Protein AF-A0A0C3RPA9-F1 (afdb_monomer_lite)

InterPro domains:
  IPR001563 Peptidase S10, serine carboxypeptidase [PF00450] (76-124)
  IPR029058 Alpha/Beta hydrolase fold [G3DSA:3.40.50.1820] (62-148)
  IPR029058 Alpha/Beta hydrolase fold [SSF53474] (74-124)

Sequence (158 aa):
MSKSSLLPIRMGSMNNPTRVWSWSHKHTTFGVTLGALLLATGLWILDGVHKPRMTTFAPFYHSVRTHDDLCVGGVSHSGYVGLQGDAKDAPRRSFFWYFEAQNSPETAPVILTIGGGPGSSGMAHQETQICYVARAFATPATRRRSIKPLIRSLRSLP

Organism: Phlebiopsis gigantea (strain 11061_1 CR5-6) (NCBI:txid745531)

pLDDT: mean 70.49, std 17.84, range [38.56, 95.31]

Secondary structure (DSSP, 8-state):
------------------------HHHHHHHHHHHHHHHHHHHHHHHHHT------PPP--EEEEEESSSSTT--EEEEEEE-TT--SSS--EEEEEEE--SS-TTTSPP------STT--GGG-GGG-SS------S----------------S---

Structure (mmCIF, N/CA/C/O backbone):
data_AF-A0A0C3RPA9-F1
#
_entry.id   AF-A0A0C3RPA9-F1
#
loop_
_atom_site.group_PDB
_atom_site.id
_atom_site.type_symbol
_atom_site.label_atom_id
_atom_site.label_alt_id
_atom_site.label_comp_id
_atom_site.label_asym_id
_atom_site.label_entity_id
_atom_site.label_seq_id
_atom_site.pdbx_PDB_ins_code
_atom_site.Cartn_x
_atom_site.Cartn_y
_atom_site.Cartn_z
_atom_site.occupancy
_atom_site.B_iso_or_equiv
_atom_site.auth_seq_id
_atom_site.auth_comp_id
_atom_site.auth_asym_id
_atom_site.auth_atom_id
_atom_site.pdbx_PDB_model_num
ATOM 1 N N . MET A 1 1 ? -59.591 107.088 -52.983 1.00 40.41 1 MET A N 1
ATOM 2 C CA . MET A 1 1 ? -58.470 107.782 -52.301 1.00 40.41 1 MET A CA 1
ATOM 3 C C . MET A 1 1 ? -58.459 107.231 -50.884 1.00 40.41 1 MET A C 1
ATOM 5 O O . MET A 1 1 ? -59.449 107.400 -50.203 1.00 40.41 1 MET A O 1
ATOM 9 N N . SER A 1 2 ? -57.546 106.358 -50.478 1.00 38.56 2 SER A N 1
ATOM 10 C CA . SER A 1 2 ? -56.089 106.525 -50.420 1.00 38.56 2 SER A CA 1
ATOM 11 C C . SER A 1 2 ? -55.408 105.199 -50.805 1.00 38.56 2 SER A C 1
ATOM 13 O O . SER A 1 2 ? -55.825 104.148 -50.338 1.00 38.56 2 SER A O 1
ATOM 15 N N . LYS A 1 3 ? -54.582 105.158 -51.859 1.00 38.84 3 LYS A N 1
ATOM 16 C CA . LYS A 1 3 ? -53.106 105.234 -51.809 1.00 38.84 3 LYS A CA 1
ATOM 17 C C . LYS A 1 3 ? -52.492 104.220 -50.824 1.00 38.84 3 LYS A C 1
ATOM 19 O O . LYS A 1 3 ? -52.607 104.381 -49.617 1.00 38.84 3 LYS A O 1
ATOM 24 N N . SER A 1 4 ? -51.862 103.175 -51.381 1.00 43.28 4 SER A N 1
ATOM 25 C CA . SER A 1 4 ? -50.391 102.953 -51.377 1.00 43.28 4 SER A CA 1
ATOM 26 C C . SER A 1 4 ? -49.940 102.149 -50.148 1.00 43.28 4 SER A C 1
ATOM 28 O O . SER A 1 4 ? -50.466 102.352 -49.072 1.00 43.28 4 SER A O 1
ATOM 30 N N . SER A 1 5 ? -49.024 101.187 -50.188 1.00 44.91 5 SER A N 1
ATOM 31 C CA . SER A 1 5 ? -47.740 101.120 -50.877 1.00 44.91 5 SER A CA 1
ATOM 32 C C . SER A 1 5 ? -47.187 99.697 -50.698 1.00 44.91 5 SER A C 1
ATOM 34 O O . SER A 1 5 ? -47.224 99.166 -49.592 1.00 44.91 5 SER A O 1
ATOM 36 N N . LEU A 1 6 ? -46.644 99.108 -51.762 1.00 49.62 6 LEU A N 1
ATOM 37 C CA . LEU A 1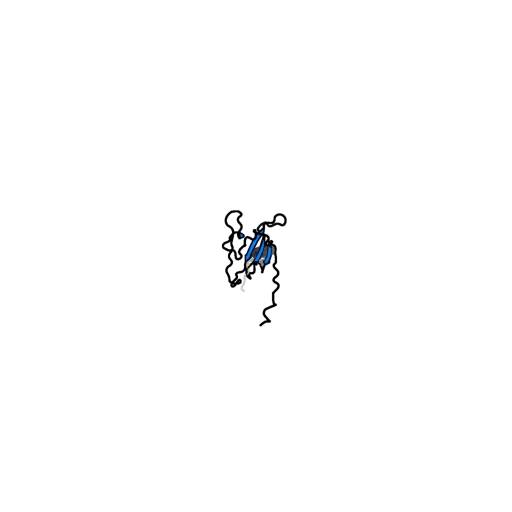 6 ? -45.741 97.951 -51.729 1.00 49.62 6 LEU A CA 1
ATOM 38 C C . LEU A 1 6 ? -44.299 98.460 -51.613 1.00 49.62 6 LEU A C 1
ATOM 40 O O . LEU A 1 6 ? -43.997 99.445 -52.273 1.00 49.62 6 LEU A O 1
ATOM 44 N N . LEU A 1 7 ? -43.414 97.756 -50.897 1.00 50.56 7 LEU A N 1
ATOM 45 C CA . LEU A 1 7 ? -42.054 97.420 -51.360 1.00 50.56 7 LEU A CA 1
ATOM 46 C C . LEU A 1 7 ? -41.514 96.186 -50.587 1.00 50.56 7 LEU A C 1
ATOM 48 O O . LEU A 1 7 ? -41.970 95.928 -49.472 1.00 50.56 7 LEU A O 1
ATOM 52 N N . PRO A 1 8 ? -40.593 95.396 -51.181 1.00 56.00 8 PRO A N 1
ATOM 53 C CA . PRO A 1 8 ? -40.373 93.992 -50.836 1.00 56.00 8 PRO A CA 1
ATOM 54 C C . PRO A 1 8 ? -39.078 93.753 -50.045 1.00 56.00 8 PRO A C 1
ATOM 56 O O . PRO A 1 8 ? -38.099 94.475 -50.214 1.00 56.00 8 PRO A O 1
ATOM 59 N N . ILE A 1 9 ? -39.013 92.659 -49.280 1.00 47.34 9 ILE A N 1
ATOM 60 C CA . ILE A 1 9 ? -37.731 92.061 -48.884 1.00 47.34 9 ILE A CA 1
ATOM 61 C C . ILE A 1 9 ? -37.745 90.579 -49.252 1.00 47.34 9 ILE A C 1
ATOM 63 O O . ILE A 1 9 ? -38.526 89.775 -48.753 1.00 47.34 9 ILE A O 1
ATOM 67 N N . ARG A 1 10 ? -36.854 90.257 -50.184 1.00 52.16 10 ARG A N 1
ATOM 68 C CA . ARG A 1 10 ? -36.487 88.926 -50.654 1.00 52.16 10 ARG A CA 1
ATOM 69 C C . ARG A 1 10 ? -35.775 88.199 -49.508 1.00 52.16 10 ARG A C 1
ATOM 71 O O . ARG A 1 10 ? -34.630 88.527 -49.216 1.00 52.16 10 ARG A O 1
ATOM 78 N N . MET A 1 11 ? -36.419 87.223 -48.870 1.00 46.47 11 MET A N 1
ATOM 79 C CA . MET A 1 11 ? -35.714 86.250 -48.027 1.00 46.47 11 MET A CA 1
ATOM 80 C C . MET A 1 11 ? -35.533 84.957 -48.809 1.00 46.47 11 MET A C 1
ATOM 82 O O . MET A 1 11 ? -36.484 84.383 -49.337 1.00 46.47 11 MET A O 1
ATOM 86 N N . GLY A 1 12 ? -34.266 84.578 -48.961 1.00 46.25 12 GLY A N 1
ATOM 87 C CA . GLY A 1 12 ? -33.837 83.417 -49.717 1.00 46.25 12 GLY A CA 1
ATOM 88 C C . GLY A 1 12 ? -34.409 82.118 -49.161 1.00 46.25 12 GLY A C 1
ATOM 89 O O . GLY A 1 12 ? -34.590 81.955 -47.957 1.00 46.25 12 GLY A O 1
ATOM 90 N N . SER A 1 13 ? -34.649 81.193 -50.087 1.00 51.47 13 SER A N 1
ATOM 91 C CA . SER A 1 13 ? -34.932 79.783 -49.841 1.00 51.47 13 SER A CA 1
ATOM 92 C C . SER A 1 13 ? -33.829 79.171 -48.974 1.00 51.47 13 SER A C 1
ATOM 94 O O . SER A 1 13 ? -32.785 78.758 -49.479 1.00 51.47 13 SER A O 1
ATOM 96 N N . MET A 1 14 ? -34.038 79.127 -47.659 1.00 45.25 14 MET A N 1
ATOM 97 C CA . MET A 1 14 ? -33.253 78.284 -46.766 1.00 45.25 14 MET A CA 1
ATOM 98 C C . MET A 1 14 ? -33.830 76.876 -46.841 1.00 45.25 14 MET A C 1
ATOM 100 O O . MET A 1 14 ? -34.782 76.523 -46.150 1.00 45.25 14 MET A O 1
ATOM 104 N N . ASN A 1 15 ? -33.244 76.078 -47.728 1.00 55.88 15 ASN A N 1
ATOM 105 C CA . ASN A 1 15 ? -33.446 74.640 -47.763 1.00 55.88 15 ASN A CA 1
ATOM 106 C C . ASN A 1 15 ? -33.028 74.078 -46.394 1.00 55.88 15 ASN A C 1
ATOM 108 O O . ASN A 1 15 ? -31.863 74.186 -46.016 1.00 55.88 15 ASN A O 1
ATOM 112 N N . ASN A 1 16 ? -33.977 73.513 -45.649 1.00 57.12 16 ASN A N 1
ATOM 113 C CA . ASN A 1 16 ? -33.732 72.800 -44.399 1.00 57.12 16 ASN A CA 1
ATOM 114 C C . ASN A 1 16 ? -33.506 71.314 -44.723 1.00 57.12 16 ASN A C 1
ATOM 116 O O . ASN A 1 16 ? -34.481 70.621 -45.027 1.00 57.12 16 ASN A O 1
ATOM 120 N N . PRO A 1 17 ? -32.265 70.794 -44.712 1.00 56.34 17 PRO A N 1
ATOM 121 C CA . PRO A 1 17 ? -32.067 69.365 -44.828 1.00 56.34 17 PRO A CA 1
ATOM 122 C C . PRO A 1 17 ? -32.424 68.717 -43.489 1.00 56.34 17 PRO A C 1
ATOM 124 O O . PRO A 1 17 ? -31.716 68.863 -42.491 1.00 56.34 17 PRO A O 1
ATOM 127 N N . THR A 1 18 ? -33.512 67.952 -43.486 1.00 55.12 18 THR A N 1
ATOM 128 C CA . THR A 1 18 ? -33.779 66.932 -42.475 1.00 55.12 18 THR A CA 1
ATOM 129 C C . THR A 1 18 ? -32.550 66.021 -42.370 1.00 55.12 18 THR A C 1
ATOM 131 O O . THR A 1 18 ? -32.298 65.182 -43.234 1.00 55.12 18 THR A O 1
ATOM 134 N N . ARG A 1 19 ? -31.725 66.196 -41.326 1.00 56.38 19 ARG A N 1
ATOM 135 C CA . ARG A 1 19 ? -30.640 65.255 -41.015 1.00 56.38 19 ARG A CA 1
ATOM 136 C C . ARG A 1 19 ? -31.266 63.949 -40.542 1.00 56.38 19 ARG A C 1
ATOM 138 O O . ARG A 1 19 ? -31.500 63.752 -39.354 1.00 56.38 19 ARG A O 1
ATOM 145 N N . VAL A 1 20 ? -31.513 63.048 -41.482 1.00 58.62 20 VAL A N 1
ATOM 146 C CA . VAL A 1 20 ? -31.711 61.634 -41.183 1.00 58.62 20 VAL A CA 1
ATOM 147 C C . VAL A 1 20 ? -30.381 61.119 -40.632 1.00 58.62 20 VAL A C 1
ATOM 149 O O . VAL A 1 20 ? -29.363 61.117 -41.325 1.00 58.62 20 VAL A O 1
ATOM 152 N N . TRP A 1 21 ? -30.365 60.758 -39.351 1.00 54.72 21 TRP A N 1
ATOM 153 C CA . TRP A 1 21 ? -29.203 60.173 -38.689 1.00 54.72 21 TRP A CA 1
ATOM 154 C C . TRP A 1 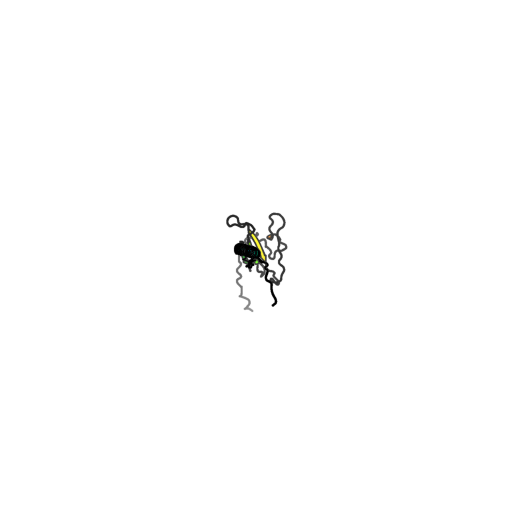21 ? -28.993 58.751 -39.227 1.00 54.72 21 TRP A C 1
ATOM 156 O O . TRP A 1 21 ? -29.551 57.778 -38.732 1.00 54.72 21 TRP A O 1
ATOM 166 N N . SER A 1 22 ? -28.235 58.652 -40.318 1.00 62.91 22 SER A N 1
ATOM 167 C CA . SER A 1 22 ? -27.847 57.394 -40.953 1.00 62.91 22 SER A CA 1
ATOM 168 C C . SER A 1 22 ? -26.672 56.786 -40.191 1.00 62.91 22 SER A C 1
ATOM 170 O O . SER A 1 22 ? -25.512 57.134 -40.428 1.00 62.91 22 SER A O 1
ATOM 172 N N . TRP A 1 23 ? -26.969 55.874 -39.268 1.00 55.84 23 TRP A N 1
ATOM 173 C CA . TRP A 1 23 ? -25.961 55.089 -38.564 1.00 55.84 23 TRP A CA 1
ATOM 174 C C . TRP A 1 23 ? -25.233 54.172 -39.560 1.00 55.84 23 TRP A C 1
ATOM 176 O O . TRP A 1 23 ? -25.851 53.376 -40.265 1.00 55.84 23 TRP A O 1
ATOM 186 N N . SER A 1 24 ? -23.911 54.317 -39.683 1.00 57.44 24 SER A N 1
ATOM 187 C CA . SER A 1 24 ? -23.116 53.524 -40.625 1.00 57.44 24 SER A CA 1
ATOM 188 C C . SER A 1 24 ? -23.076 52.064 -40.165 1.00 57.44 24 SER A C 1
ATOM 190 O O . SER A 1 24 ? -22.401 51.739 -39.186 1.00 57.44 24 SER A O 1
ATOM 192 N N . HIS A 1 25 ? -23.749 51.179 -40.911 1.00 56.88 25 HIS A N 1
ATOM 193 C CA . HIS A 1 25 ? -23.786 49.721 -40.705 1.00 56.88 25 HIS A CA 1
ATOM 194 C C . HIS A 1 25 ? -22.406 49.072 -40.489 1.00 56.88 25 HIS A C 1
ATOM 196 O O . HIS A 1 25 ? -22.316 47.974 -39.944 1.00 56.88 25 HIS A O 1
ATOM 202 N N . LYS A 1 26 ? -21.323 49.749 -40.892 1.00 58.47 26 LYS A N 1
ATOM 203 C CA . LYS A 1 26 ? -19.942 49.275 -40.762 1.00 58.47 26 LYS A CA 1
ATOM 204 C C . LYS A 1 26 ? -19.453 49.193 -39.310 1.00 58.47 26 LYS A C 1
ATOM 206 O O . LYS A 1 26 ? -18.622 48.344 -39.009 1.00 58.47 26 LYS A O 1
ATOM 211 N N . HIS A 1 27 ? -19.955 50.038 -38.406 1.00 56.41 27 HIS A N 1
ATOM 212 C CA . HIS A 1 27 ? -19.552 50.002 -36.991 1.00 56.41 27 HIS A CA 1
ATOM 213 C C . HIS A 1 27 ? -20.356 48.982 -36.175 1.00 56.41 27 HIS A C 1
ATOM 215 O O . HIS A 1 27 ? -19.842 48.412 -35.215 1.00 56.41 27 HIS A O 1
ATOM 221 N N . THR A 1 28 ? -21.594 48.704 -36.585 1.00 59.41 28 THR A N 1
ATOM 222 C CA . THR A 1 28 ? -22.469 47.714 -35.945 1.00 59.41 28 THR A CA 1
ATOM 223 C C . THR A 1 28 ? -21.950 46.297 -36.135 1.00 59.41 28 THR A C 1
ATOM 225 O O . THR A 1 28 ? -21.899 45.521 -35.186 1.00 59.41 28 THR A O 1
ATOM 228 N N . THR A 1 29 ? -21.534 45.960 -37.357 1.00 62.88 29 THR A N 1
ATOM 229 C CA . THR A 1 29 ? -21.049 44.617 -37.689 1.00 62.88 29 THR A CA 1
ATOM 230 C C . THR A 1 29 ? -19.742 44.303 -36.970 1.00 62.88 29 THR A C 1
ATOM 232 O O . THR A 1 29 ? -19.622 43.226 -36.395 1.00 62.88 29 THR A O 1
ATOM 235 N N . PHE A 1 30 ? -18.812 45.262 -36.908 1.00 73.25 30 PHE A N 1
ATOM 236 C CA . PHE A 1 30 ? -17.539 45.097 -36.201 1.00 73.25 30 PHE A CA 1
ATOM 237 C C . PHE A 1 30 ? -17.725 44.889 -34.688 1.00 73.25 30 PHE A C 1
ATOM 239 O O . PHE A 1 30 ? -17.073 44.030 -34.090 1.00 73.25 30 PHE A O 1
ATOM 246 N N . GLY A 1 31 ? -18.655 45.628 -34.071 1.00 75.38 31 GLY A N 1
ATOM 247 C CA . GLY A 1 31 ? -18.986 45.469 -32.652 1.00 75.38 31 GLY A CA 1
ATOM 248 C C . GLY A 1 31 ? -19.583 44.097 -32.329 1.00 75.38 31 GLY A C 1
ATOM 249 O O . GLY A 1 31 ? -19.186 43.466 -31.351 1.00 75.38 31 GLY A O 1
ATOM 250 N N . VAL A 1 32 ? -20.479 43.593 -33.184 1.00 84.06 32 VAL A N 1
ATOM 251 C CA . VAL A 1 32 ? -21.097 42.267 -33.012 1.00 84.06 32 VAL A CA 1
ATOM 252 C C . VAL A 1 32 ? -20.074 41.145 -33.198 1.00 84.06 32 VAL A C 1
ATOM 254 O O . VAL A 1 32 ? -20.054 40.210 -32.400 1.00 84.06 32 VAL A O 1
ATOM 257 N N . THR A 1 33 ? -19.182 41.241 -34.191 1.00 81.06 33 THR A N 1
ATOM 258 C CA . THR A 1 33 ? -18.144 40.218 -34.407 1.00 81.06 33 THR A CA 1
ATOM 259 C C . THR A 1 33 ? -17.143 40.162 -33.262 1.00 81.06 33 THR A C 1
ATOM 261 O O . THR A 1 33 ? -16.795 39.073 -32.817 1.00 81.06 33 THR A O 1
ATOM 264 N N . LEU A 1 34 ? -16.710 41.317 -32.744 1.00 88.75 34 LEU A N 1
ATOM 265 C CA . LEU A 1 34 ? -15.772 41.365 -31.623 1.00 88.75 34 LEU A CA 1
ATOM 266 C C . LEU A 1 34 ? -16.423 40.841 -30.335 1.00 88.75 34 LEU A C 1
ATOM 268 O O . LEU A 1 34 ? -15.805 40.064 -29.612 1.00 88.75 34 LEU A O 1
ATOM 272 N N . GLY A 1 35 ? -17.686 41.201 -30.082 1.00 88.94 35 GLY A N 1
ATOM 273 C CA . GLY A 1 35 ? -18.456 40.683 -28.950 1.00 88.94 35 GLY A CA 1
ATOM 274 C C . GLY A 1 35 ? -18.644 39.165 -29.008 1.00 88.94 35 GLY A C 1
ATOM 275 O O . GLY A 1 35 ? -18.412 38.483 -28.014 1.00 88.94 35 GLY A O 1
ATOM 276 N N . ALA A 1 36 ? -18.984 38.616 -30.178 1.00 89.38 36 ALA A N 1
ATOM 277 C CA . ALA A 1 36 ? -19.111 37.171 -30.369 1.00 89.38 36 ALA A CA 1
ATOM 278 C C . ALA A 1 36 ? -17.779 36.435 -30.147 1.00 89.38 36 ALA A C 1
ATOM 280 O O . ALA A 1 36 ? -17.760 35.367 -29.539 1.00 89.38 36 ALA A O 1
ATOM 281 N N . LEU A 1 37 ? -16.661 37.021 -30.587 1.00 91.31 37 LEU A N 1
ATOM 282 C CA . LEU A 1 37 ? -15.332 36.428 -30.436 1.00 91.31 37 LEU A CA 1
ATOM 283 C C . LEU A 1 37 ? -14.870 36.432 -28.972 1.00 91.31 37 LEU A C 1
ATOM 285 O O . LEU A 1 37 ? -14.328 35.434 -28.509 1.00 91.31 37 LEU A O 1
ATOM 289 N N . LEU A 1 38 ? -15.150 37.508 -28.229 1.00 90.50 38 LEU A N 1
ATOM 290 C CA . LEU A 1 38 ? -14.872 37.605 -26.791 1.00 90.50 38 LEU A CA 1
ATOM 291 C C . LEU A 1 38 ? -15.753 36.672 -25.951 1.00 90.50 38 LEU A C 1
ATOM 293 O O . LEU A 1 38 ? -15.288 36.101 -24.968 1.00 90.50 38 LEU A O 1
ATOM 297 N N . LEU A 1 39 ? -17.017 36.487 -26.336 1.00 89.69 39 LEU A N 1
ATOM 298 C CA . LEU A 1 39 ? -17.889 35.506 -25.692 1.00 89.69 39 LEU A CA 1
ATOM 299 C C . LEU A 1 39 ? -17.403 34.083 -25.963 1.00 89.69 39 LEU A C 1
ATOM 301 O O . LEU A 1 39 ? -17.322 33.287 -25.033 1.00 89.69 39 LEU A O 1
ATOM 305 N N . ALA A 1 40 ? -17.022 33.774 -27.203 1.00 87.06 40 ALA A N 1
ATOM 306 C CA . ALA A 1 40 ? -16.491 32.463 -27.559 1.00 87.06 40 ALA A CA 1
ATOM 307 C C . ALA A 1 40 ? -15.193 32.145 -26.801 1.00 87.06 40 ALA A C 1
ATOM 309 O O . ALA A 1 40 ? -15.060 31.045 -26.269 1.00 87.06 40 ALA A O 1
ATOM 310 N N . THR A 1 41 ? -14.262 33.098 -26.689 1.00 83.19 41 THR A N 1
ATOM 311 C CA . THR A 1 41 ? -13.039 32.907 -25.893 1.00 83.19 41 THR A CA 1
ATOM 312 C C . THR A 1 41 ? -13.336 32.821 -24.398 1.00 83.19 41 THR A C 1
ATOM 314 O O . THR A 1 41 ? -12.738 31.991 -23.719 1.00 83.19 41 THR A O 1
ATOM 317 N N . GLY A 1 42 ? -14.292 33.600 -23.884 1.00 85.94 42 GLY A N 1
ATOM 318 C CA . GLY A 1 42 ? -14.757 33.516 -22.499 1.00 85.94 42 GLY A CA 1
ATOM 319 C C . GLY A 1 42 ? -15.358 32.152 -22.149 1.00 85.94 42 GLY A C 1
ATOM 320 O O . GLY A 1 42 ? -14.983 31.569 -21.136 1.00 85.94 42 GLY A O 1
ATOM 321 N N . LEU A 1 43 ? -16.222 31.602 -23.008 1.00 82.69 43 LEU A N 1
ATOM 322 C CA . LEU A 1 43 ? -16.776 30.249 -22.871 1.00 82.69 43 LEU A CA 1
ATOM 323 C C . LEU A 1 43 ? -15.677 29.179 -22.906 1.00 82.69 43 LEU A C 1
ATOM 325 O O . LEU A 1 43 ? -15.656 28.306 -22.046 1.00 82.69 43 LEU A O 1
ATOM 329 N N . TRP A 1 44 ? -14.710 29.294 -23.821 1.00 79.44 44 TRP A N 1
ATOM 330 C CA . TRP A 1 44 ? -13.575 28.365 -23.902 1.00 79.44 44 TRP A CA 1
ATOM 331 C C . TRP A 1 44 ? -12.707 28.381 -22.632 1.00 79.44 44 TRP A C 1
ATOM 333 O O . TRP A 1 44 ? -12.244 27.337 -22.172 1.00 79.44 44 TRP A O 1
ATOM 343 N N . ILE A 1 45 ? -12.500 29.563 -22.040 1.00 76.81 45 ILE A N 1
ATOM 344 C CA . ILE A 1 45 ? -11.769 29.726 -20.775 1.00 76.81 45 ILE A CA 1
ATOM 345 C C . ILE A 1 45 ? -12.574 29.143 -19.606 1.00 76.81 45 ILE A C 1
ATOM 347 O O . ILE A 1 45 ? -12.007 28.436 -18.774 1.00 76.81 45 ILE A O 1
ATOM 351 N N . LEU A 1 46 ? -13.886 29.390 -19.546 1.00 70.75 46 LEU A N 1
ATOM 352 C CA . LEU A 1 46 ? -14.756 28.850 -18.495 1.00 70.75 46 LEU A CA 1
ATOM 353 C C . LEU A 1 46 ? -14.854 27.316 -18.554 1.00 70.75 46 LEU A C 1
ATOM 355 O O . LEU A 1 46 ? -14.792 26.675 -17.502 1.00 70.75 46 LEU A O 1
ATOM 359 N N . ASP A 1 47 ? -14.904 26.726 -19.750 1.00 67.12 47 ASP A N 1
ATOM 360 C CA . ASP A 1 47 ? -14.862 25.271 -19.952 1.00 67.12 47 ASP A CA 1
ATOM 361 C C . ASP A 1 47 ? -13.492 24.672 -19.584 1.00 67.12 47 ASP A C 1
ATOM 363 O O . ASP A 1 47 ? -13.406 23.558 -19.059 1.00 67.12 47 ASP A O 1
ATOM 367 N N . GLY A 1 48 ? -12.403 25.414 -19.813 1.00 61.66 48 GLY A N 1
ATOM 368 C CA . GLY A 1 48 ? -11.046 25.001 -19.450 1.00 61.66 48 GLY A CA 1
ATOM 369 C C . GLY A 1 48 ? -10.799 24.928 -17.939 1.00 61.66 48 GLY A C 1
ATOM 370 O O . GLY A 1 48 ? -10.008 24.099 -17.488 1.00 61.66 48 GLY A O 1
ATOM 371 N N . VAL A 1 49 ? -11.492 25.756 -17.149 1.00 65.88 49 VAL A N 1
ATOM 372 C CA . VAL A 1 49 ? -11.331 25.836 -15.684 1.00 65.88 49 VAL A CA 1
ATOM 373 C C . VAL A 1 49 ? -12.138 24.758 -14.943 1.00 65.88 49 VAL A C 1
ATOM 375 O O . VAL A 1 49 ? -11.755 24.358 -13.845 1.00 65.88 49 VAL A O 1
ATOM 378 N N . HIS A 1 50 ? -13.203 24.216 -15.545 1.00 56.47 50 HIS A N 1
ATOM 379 C CA . HIS A 1 50 ? -14.136 23.290 -14.884 1.00 56.47 50 HI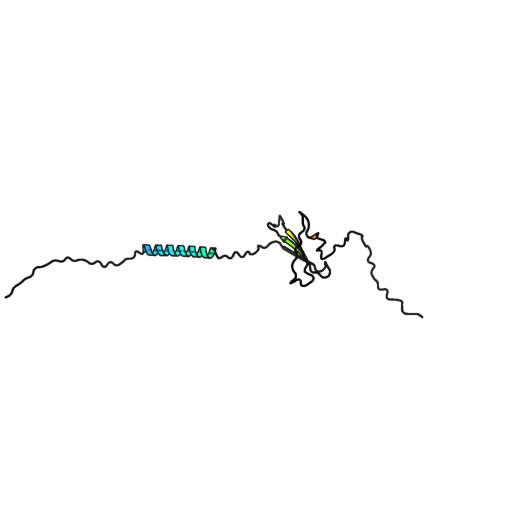S A CA 1
ATOM 380 C C . HIS A 1 50 ? -13.926 21.810 -15.205 1.00 56.47 50 HIS A C 1
ATOM 382 O O . HIS A 1 50 ? -14.847 21.016 -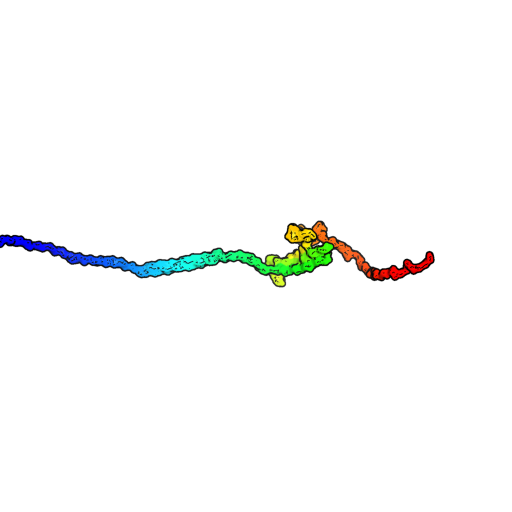15.028 1.00 56.47 50 HIS A O 1
ATOM 388 N N . LYS A 1 51 ? -12.732 21.376 -15.619 1.00 61.81 51 LYS A N 1
ATOM 389 C CA . LYS A 1 51 ? -12.416 19.946 -15.519 1.00 61.81 51 LYS A CA 1
ATOM 390 C C . LYS A 1 51 ? -11.998 19.671 -14.078 1.00 61.81 51 LYS A C 1
ATOM 392 O O . LYS A 1 51 ? -10.837 19.940 -13.757 1.00 61.81 51 LYS A O 1
ATOM 397 N N . PRO A 1 52 ? -12.876 19.146 -13.192 1.00 58.75 52 PRO A N 1
ATOM 398 C CA . PRO A 1 52 ? -12.385 18.580 -11.953 1.00 58.75 52 PRO A CA 1
ATOM 399 C C . PRO A 1 52 ? -11.352 17.543 -12.369 1.00 58.75 52 PRO A C 1
ATOM 401 O O . PRO A 1 52 ? -11.658 16.585 -13.084 1.00 58.75 52 PRO A O 1
ATOM 404 N N . ARG A 1 53 ? -10.099 17.759 -11.977 1.00 56.47 53 ARG A N 1
ATOM 405 C CA . ARG A 1 53 ? -9.098 16.709 -12.028 1.00 56.47 53 ARG A CA 1
ATOM 406 C C . ARG A 1 53 ? -9.544 15.691 -10.990 1.00 56.47 53 ARG A C 1
ATOM 408 O O . ARG A 1 53 ? -9.082 15.720 -9.858 1.00 56.47 53 ARG A O 1
ATOM 415 N N . MET A 1 54 ? -10.487 14.825 -11.362 1.00 52.09 54 MET A N 1
ATOM 416 C CA . MET A 1 54 ? -10.637 13.549 -10.694 1.00 52.09 54 MET A CA 1
ATOM 417 C C . MET A 1 54 ? -9.258 12.921 -10.803 1.00 52.09 54 MET A C 1
ATOM 419 O O . MET A 1 54 ? -8.808 12.535 -11.882 1.00 52.09 54 MET A O 1
ATOM 423 N N . THR A 1 55 ? -8.535 12.904 -9.693 1.00 59.47 55 THR A N 1
ATOM 424 C CA . THR A 1 55 ? -7.411 12.009 -9.479 1.00 59.47 55 THR A CA 1
ATOM 425 C C . THR A 1 55 ? -7.982 10.599 -9.457 1.00 59.47 55 THR A C 1
ATOM 427 O O . THR A 1 55 ? -8.089 9.967 -8.413 1.00 59.47 55 THR A O 1
ATOM 430 N N . THR A 1 56 ? -8.418 10.119 -10.620 1.00 62.28 56 THR A N 1
ATOM 431 C CA . THR A 1 56 ? -8.577 8.700 -10.869 1.00 62.28 56 THR A CA 1
ATOM 432 C C . THR A 1 56 ? -7.175 8.149 -10.723 1.00 62.28 56 THR A C 1
ATOM 434 O O . THR A 1 56 ? -6.305 8.434 -11.549 1.00 62.28 56 THR A O 1
ATOM 437 N N . PHE A 1 57 ? -6.921 7.464 -9.609 1.00 71.50 57 PHE A N 1
ATOM 438 C CA . PHE A 1 57 ? -5.685 6.722 -9.429 1.00 71.50 57 PHE A CA 1
ATOM 439 C C . PHE A 1 57 ? -5.509 5.855 -10.673 1.00 71.50 57 PHE A C 1
ATOM 441 O O . PHE A 1 57 ? -6.386 5.057 -11.008 1.00 71.50 57 PHE A O 1
ATOM 448 N N . ALA A 1 58 ? -4.417 6.077 -11.405 1.00 73.44 58 ALA A N 1
ATOM 449 C CA . ALA A 1 58 ? -4.088 5.216 -12.526 1.00 73.44 58 ALA A CA 1
ATOM 450 C C . ALA A 1 58 ? -4.030 3.769 -12.006 1.00 73.44 58 ALA A C 1
ATOM 452 O O . ALA A 1 58 ? -3.541 3.554 -10.890 1.00 73.44 58 ALA A O 1
ATOM 453 N N . PRO A 1 59 ? -4.538 2.782 -12.764 1.00 82.62 59 PRO A N 1
ATOM 454 C CA . PRO A 1 59 ? -4.471 1.396 -12.334 1.00 82.62 59 PRO A CA 1
ATOM 455 C C . PRO A 1 59 ? -3.001 1.016 -12.124 1.00 82.62 59 PRO A C 1
ATOM 457 O O . PRO A 1 59 ? -2.190 1.110 -13.043 1.00 82.62 59 PRO A O 1
ATOM 460 N N . PHE A 1 60 ? -2.656 0.622 -10.901 1.00 88.00 60 PHE A N 1
ATOM 461 C CA . PHE A 1 60 ? -1.336 0.112 -10.546 1.00 88.00 60 PHE A CA 1
ATOM 462 C C . PHE A 1 60 ? -1.402 -1.405 -10.361 1.00 88.00 60 PHE A C 1
ATOM 464 O O . PHE A 1 60 ? -2.462 -1.977 -10.076 1.00 88.00 60 PHE A O 1
ATOM 471 N N . TYR A 1 61 ? -0.259 -2.070 -10.528 1.00 92.25 61 TYR A N 1
ATOM 472 C CA . TYR A 1 61 ? -0.167 -3.505 -10.294 1.00 92.25 61 TYR A CA 1
ATOM 473 C C . TYR A 1 61 ? -0.489 -3.827 -8.833 1.00 92.25 61 TYR A C 1
ATOM 475 O O . TYR A 1 61 ? 0.128 -3.281 -7.921 1.00 92.25 61 TYR A O 1
ATOM 483 N N . HIS A 1 62 ? -1.401 -4.761 -8.601 1.00 93.06 62 HIS A N 1
ATOM 484 C CA . HIS A 1 62 ? -1.644 -5.317 -7.278 1.00 93.06 62 HIS A CA 1
ATOM 485 C C . HIS A 1 62 ? -1.946 -6.807 -7.396 1.00 93.06 62 HIS A C 1
ATOM 487 O O . HIS A 1 62 ? -2.545 -7.269 -8.366 1.00 93.06 62 HIS A O 1
ATOM 493 N N . SER A 1 63 ? -1.528 -7.571 -6.397 1.00 95.06 63 SER A N 1
ATOM 494 C CA . SER A 1 63 ? -1.907 -8.972 -6.244 1.00 95.06 63 SER A CA 1
ATOM 495 C C . SER A 1 63 ? -2.167 -9.239 -4.774 1.00 95.06 63 SER A C 1
ATOM 497 O O . SER A 1 63 ? -1.319 -8.875 -3.962 1.00 95.06 63 SER A O 1
ATOM 499 N N . VAL A 1 64 ? -3.284 -9.887 -4.449 1.00 95.31 64 VAL A N 1
ATOM 500 C CA . VAL A 1 64 ? -3.670 -10.231 -3.075 1.00 95.31 64 VAL A CA 1
ATOM 501 C C . VAL A 1 64 ? -4.038 -11.711 -3.015 1.00 95.31 64 VAL A C 1
ATOM 503 O O . VAL A 1 64 ? -4.707 -12.231 -3.912 1.00 95.31 64 VAL A O 1
ATOM 506 N N . ARG A 1 65 ? -3.569 -12.396 -1.977 1.00 93.88 65 ARG A N 1
ATOM 507 C CA . ARG A 1 65 ? -3.887 -13.781 -1.639 1.00 93.88 65 ARG A CA 1
ATOM 508 C C . ARG A 1 65 ? -4.370 -13.826 -0.200 1.00 93.88 65 ARG A C 1
ATOM 510 O O . ARG A 1 65 ? -3.697 -13.289 0.673 1.00 93.88 65 ARG A O 1
ATOM 517 N N . THR A 1 66 ? -5.505 -14.468 0.020 1.00 91.12 66 THR A N 1
ATOM 518 C CA . THR A 1 66 ? -6.087 -14.657 1.350 1.00 91.12 66 THR A CA 1
ATOM 519 C C . THR A 1 66 ? -5.719 -16.040 1.874 1.00 91.12 66 THR A C 1
ATOM 521 O O . THR A 1 66 ? -5.677 -17.006 1.107 1.00 91.12 66 THR A O 1
ATOM 524 N N . HIS A 1 67 ? -5.411 -16.115 3.162 1.00 86.50 67 HIS A N 1
ATOM 525 C CA . HIS A 1 67 ? -5.026 -17.325 3.870 1.00 86.50 67 HIS A CA 1
ATOM 526 C C . HIS A 1 67 ? -5.754 -17.381 5.211 1.00 86.50 67 HIS A C 1
ATOM 528 O O . HIS A 1 67 ? -5.577 -16.486 6.042 1.00 86.50 67 HIS A O 1
ATOM 534 N N . ASP A 1 68 ? -6.498 -18.465 5.425 1.00 83.69 68 ASP A N 1
ATOM 535 C CA . ASP A 1 68 ? -7.373 -18.650 6.590 1.00 83.69 68 ASP A CA 1
ATOM 536 C C . ASP A 1 68 ? -6.836 -19.712 7.576 1.00 83.69 68 ASP A C 1
ATOM 538 O O . ASP A 1 68 ? -7.468 -20.013 8.586 1.00 83.69 68 ASP A O 1
ATOM 542 N N . ASP A 1 69 ? -5.681 -20.322 7.280 1.00 72.50 69 ASP A N 1
ATOM 543 C CA . ASP A 1 69 ? -5.165 -21.523 7.956 1.00 72.50 69 ASP A CA 1
ATOM 544 C C . ASP A 1 69 ? -3.832 -21.328 8.700 1.00 72.50 69 ASP A C 1
ATOM 546 O O . ASP A 1 69 ? -3.330 -22.260 9.330 1.00 72.50 69 ASP A O 1
ATOM 550 N N . LEU A 1 70 ? -3.240 -20.134 8.650 1.00 70.75 70 LEU A N 1
ATOM 551 C CA . LEU A 1 70 ? -1.846 -19.941 9.063 1.00 70.75 70 LEU A CA 1
ATOM 552 C C . LEU A 1 70 ? -1.661 -19.800 10.583 1.00 70.75 70 LEU A C 1
ATOM 554 O O . LEU A 1 70 ? -0.593 -20.131 11.101 1.00 70.75 70 LEU A O 1
ATOM 558 N N . CYS A 1 71 ? -2.666 -19.300 11.310 1.00 63.00 71 CYS A N 1
ATOM 559 C CA . CYS A 1 71 ? -2.580 -18.964 12.740 1.00 63.00 71 CYS A CA 1
ATOM 560 C C . CYS A 1 71 ? -3.953 -19.180 13.393 1.00 63.00 71 CYS A C 1
ATOM 562 O O . CYS A 1 71 ? -4.946 -19.106 12.682 1.00 63.00 71 CYS A O 1
ATOM 564 N N . VAL A 1 72 ? -4.012 -19.461 14.707 1.00 64.06 72 VAL A N 1
ATOM 565 C CA . VAL A 1 72 ? -5.214 -19.861 15.487 1.00 64.06 72 VAL A CA 1
ATOM 566 C C . VAL A 1 72 ? -6.496 -19.101 15.078 1.00 64.06 72 VAL A C 1
ATOM 568 O O . VAL A 1 72 ? -6.855 -18.102 15.690 1.00 64.06 72 VAL A O 1
ATOM 571 N N . GLY A 1 73 ? -7.181 -19.579 14.034 1.00 64.38 73 GLY A N 1
ATOM 572 C CA . GLY A 1 73 ? -8.440 -19.033 13.519 1.00 64.38 73 GLY A CA 1
ATOM 573 C C . GLY A 1 73 ? -8.411 -17.622 12.906 1.00 64.38 73 GLY A C 1
ATOM 574 O O . GLY A 1 73 ? -9.455 -16.978 12.919 1.00 64.38 73 GLY A O 1
ATOM 575 N N . GLY A 1 74 ? -7.276 -17.116 12.405 1.00 76.88 74 GLY A N 1
ATOM 576 C CA . GLY A 1 74 ? -7.175 -15.752 11.852 1.00 76.88 74 GLY A CA 1
ATOM 577 C C . GLY A 1 74 ? -7.097 -15.681 10.321 1.00 76.88 74 GLY A C 1
ATOM 578 O O . GLY A 1 74 ? -6.384 -16.471 9.706 1.00 76.88 74 GLY A O 1
ATOM 579 N N . VAL A 1 75 ? -7.765 -14.687 9.720 1.00 86.00 75 VAL A N 1
ATOM 580 C CA . VAL A 1 75 ? -7.664 -14.360 8.284 1.00 86.00 75 VAL A CA 1
ATOM 581 C C . VAL A 1 75 ? -6.448 -13.464 8.041 1.00 86.00 75 VAL A C 1
ATOM 583 O O . VAL A 1 75 ? -6.224 -12.471 8.742 1.00 86.00 75 VAL A O 1
ATOM 586 N N . SER A 1 76 ? -5.647 -13.798 7.032 1.00 88.38 76 SER A N 1
ATOM 587 C CA . SER A 1 76 ? -4.501 -12.990 6.614 1.00 88.38 76 SER A CA 1
ATOM 588 C C . SER A 1 76 ? -4.455 -12.805 5.103 1.00 88.38 76 SER A C 1
ATOM 590 O O . SER A 1 76 ? -4.903 -13.654 4.337 1.00 88.38 76 SER A O 1
ATOM 592 N N . HIS A 1 77 ? -3.885 -11.687 4.665 1.00 91.56 77 HIS A N 1
ATOM 593 C CA . HIS A 1 77 ? -3.793 -11.304 3.261 1.00 91.56 77 HIS A CA 1
ATOM 594 C C . HIS A 1 77 ? -2.347 -10.972 2.912 1.00 91.56 77 HIS A C 1
ATOM 596 O O . HIS A 1 77 ? -1.733 -10.121 3.550 1.00 91.56 77 HIS A O 1
ATOM 602 N N . SER A 1 78 ? -1.788 -11.608 1.889 1.00 92.38 78 SER A N 1
ATOM 603 C CA . SER A 1 78 ? -0.418 -11.363 1.434 1.00 92.38 78 SER A CA 1
ATOM 604 C C . SER A 1 78 ? -0.373 -11.022 -0.049 1.00 92.38 78 SER A C 1
ATOM 606 O O . SER A 1 78 ? -1.272 -11.374 -0.818 1.00 92.38 78 SER A O 1
ATOM 608 N N . GLY A 1 79 ? 0.675 -10.327 -0.479 1.00 94.62 79 GLY A N 1
ATOM 609 C CA . GLY A 1 79 ? 0.855 -10.056 -1.894 1.00 94.62 79 GLY A CA 1
ATOM 610 C C . GLY A 1 79 ? 1.800 -8.912 -2.208 1.00 94.62 79 GLY A C 1
ATOM 611 O O . GLY A 1 79 ? 2.743 -8.645 -1.470 1.00 94.62 79 GLY A O 1
ATOM 612 N N . TYR A 1 80 ? 1.562 -8.266 -3.347 1.00 95.06 80 TYR A N 1
ATOM 613 C CA . TYR A 1 80 ? 2.462 -7.273 -3.925 1.00 95.06 80 TYR A CA 1
ATOM 614 C C . TYR A 1 80 ? 1.696 -6.048 -4.403 1.00 95.06 80 TYR A C 1
ATOM 616 O O . TYR A 1 80 ? 0.628 -6.174 -5.001 1.00 95.06 80 TYR A O 1
ATOM 624 N N . VAL A 1 81 ? 2.292 -4.877 -4.202 1.00 94.50 81 VAL A N 1
ATOM 625 C CA . VAL A 1 81 ? 1.804 -3.584 -4.690 1.00 94.50 81 VAL A CA 1
ATOM 626 C C . VAL A 1 81 ? 2.884 -2.939 -5.554 1.00 94.50 81 VAL A C 1
ATOM 628 O O . VAL A 1 81 ? 4.039 -2.840 -5.143 1.00 94.50 81 VAL A O 1
ATOM 631 N N . GLY A 1 82 ? 2.517 -2.523 -6.763 1.00 94.19 82 GLY A N 1
ATOM 632 C CA . GLY A 1 82 ? 3.377 -1.791 -7.686 1.00 94.19 82 GLY A CA 1
ATOM 633 C C . GLY A 1 82 ? 3.669 -0.383 -7.176 1.00 94.19 82 GLY A C 1
ATOM 634 O O . GLY A 1 82 ? 2.764 0.353 -6.790 1.00 94.19 82 GLY A O 1
ATOM 635 N N . LEU A 1 83 ? 4.946 -0.018 -7.176 1.00 91.81 83 LEU A N 1
ATOM 636 C CA . LEU A 1 83 ? 5.438 1.309 -6.832 1.00 91.81 83 LEU A CA 1
ATOM 637 C C . LEU A 1 83 ? 5.581 2.177 -8.087 1.00 91.81 83 LEU A C 1
ATOM 639 O O . LEU A 1 83 ? 5.412 1.729 -9.221 1.00 91.81 83 LEU A O 1
ATOM 643 N N . GLN A 1 84 ? 5.949 3.442 -7.882 1.00 90.56 84 GLN A N 1
ATOM 644 C CA . GLN A 1 84 ? 6.234 4.365 -8.974 1.00 90.56 84 GLN A CA 1
ATOM 645 C C . GLN A 1 84 ? 7.290 3.782 -9.929 1.00 90.56 84 GLN A C 1
ATOM 647 O O . GLN A 1 84 ? 8.405 3.452 -9.519 1.00 90.56 84 GLN A O 1
ATOM 652 N N . GLY A 1 85 ? 6.945 3.704 -11.215 1.00 89.44 85 GLY A N 1
ATOM 653 C CA . GLY A 1 85 ? 7.817 3.139 -12.244 1.00 89.44 85 GLY A CA 1
ATOM 654 C C . GLY A 1 85 ? 7.826 1.610 -12.297 1.00 89.44 85 GLY A C 1
ATOM 655 O O . GLY A 1 85 ? 8.786 1.059 -12.824 1.00 89.44 85 GLY A O 1
ATOM 656 N N . ASP A 1 86 ? 6.813 0.928 -11.744 1.00 92.19 86 ASP A N 1
ATOM 657 C CA . ASP A 1 86 ? 6.582 -0.493 -12.029 1.00 92.19 86 ASP A CA 1
ATOM 658 C C . ASP A 1 86 ? 6.329 -0.686 -13.529 1.00 92.19 86 ASP A C 1
ATOM 660 O O . ASP A 1 86 ? 5.421 -0.083 -14.104 1.00 92.19 86 ASP A O 1
ATOM 664 N N . ALA A 1 87 ? 7.140 -1.531 -14.156 1.00 89.00 87 ALA A N 1
ATOM 665 C CA . ALA A 1 87 ? 7.002 -1.913 -15.551 1.00 89.00 87 ALA A CA 1
ATOM 666 C C . ALA A 1 87 ? 7.118 -3.436 -15.689 1.00 89.00 87 ALA A C 1
ATOM 668 O O . ALA A 1 87 ? 7.648 -4.123 -14.815 1.00 89.00 87 ALA A O 1
ATOM 669 N N . LYS A 1 88 ? 6.606 -3.995 -16.790 1.00 88.25 88 LYS A N 1
ATOM 670 C CA . LYS A 1 88 ? 6.625 -5.451 -17.024 1.00 88.25 88 LYS A CA 1
ATOM 671 C C . LYS A 1 88 ? 8.057 -6.000 -17.122 1.00 88.25 88 LYS A C 1
ATOM 673 O O . LYS A 1 88 ? 8.314 -7.127 -16.712 1.00 88.25 88 LYS A O 1
ATOM 678 N N . ASP A 1 89 ? 8.952 -5.210 -17.692 1.00 92.88 89 ASP A N 1
ATOM 679 C CA . ASP A 1 89 ? 10.374 -5.467 -17.921 1.00 92.88 89 ASP A CA 1
ATOM 680 C C . ASP A 1 89 ? 11.267 -5.039 -16.745 1.00 92.88 89 ASP A C 1
ATOM 682 O O . ASP A 1 89 ? 12.346 -5.597 -16.563 1.00 92.88 89 ASP A O 1
ATOM 686 N N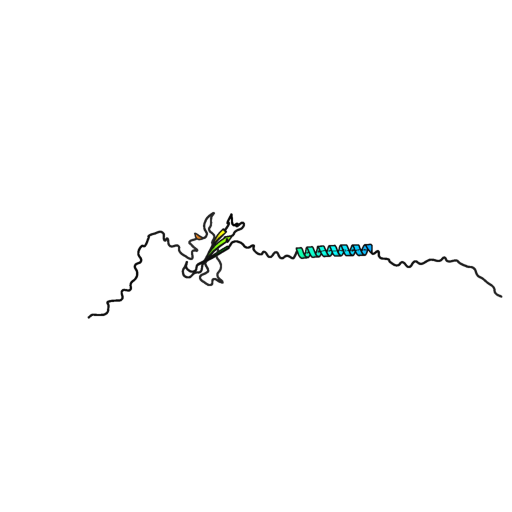 . ALA A 1 90 ? 10.795 -4.112 -15.908 1.00 91.44 90 ALA A N 1
ATOM 687 C CA . ALA A 1 90 ? 11.470 -3.665 -14.691 1.00 91.44 90 ALA A CA 1
ATOM 688 C C . ALA A 1 90 ? 10.471 -3.580 -13.518 1.00 91.44 90 ALA A C 1
ATOM 690 O O . ALA A 1 90 ? 10.015 -2.486 -13.167 1.00 91.44 90 ALA A O 1
ATOM 691 N N . PRO A 1 91 ? 10.087 -4.721 -12.913 1.00 91.44 91 PRO A N 1
ATOM 692 C CA . PRO A 1 91 ? 9.077 -4.730 -11.866 1.00 91.44 91 PRO A CA 1
ATOM 693 C C . PRO A 1 91 ? 9.601 -4.053 -10.597 1.00 91.44 91 PRO A C 1
ATOM 695 O O . PRO A 1 91 ? 10.644 -4.418 -10.052 1.00 91.44 91 PRO A O 1
ATOM 698 N N . ARG A 1 92 ? 8.846 -3.080 -10.091 1.00 93.69 92 ARG A N 1
ATOM 699 C CA . ARG A 1 92 ? 9.129 -2.339 -8.857 1.00 93.69 92 ARG A CA 1
ATOM 700 C C . ARG A 1 92 ? 7.958 -2.529 -7.911 1.00 93.69 92 ARG A C 1
ATOM 702 O O . ARG A 1 92 ? 7.029 -1.729 -7.897 1.00 93.69 92 ARG A O 1
ATOM 709 N N . ARG A 1 93 ? 7.982 -3.617 -7.142 1.00 94.12 93 ARG A N 1
ATOM 710 C CA . ARG A 1 93 ? 6.843 -4.054 -6.323 1.00 94.12 93 ARG A CA 1
ATOM 711 C C . ARG A 1 93 ? 7.258 -4.263 -4.877 1.00 94.12 93 ARG A C 1
ATOM 713 O O . ARG A 1 93 ? 8.260 -4.925 -4.618 1.00 94.12 93 ARG A O 1
ATOM 720 N N . SER A 1 94 ? 6.462 -3.744 -3.952 1.00 92.62 94 SER A N 1
ATOM 721 C CA . SER A 1 94 ? 6.609 -3.999 -2.521 1.00 92.62 94 SER A CA 1
ATOM 722 C C . SER A 1 94 ? 5.758 -5.185 -2.112 1.00 92.62 94 SER A C 1
ATOM 724 O O . SER A 1 94 ? 4.572 -5.235 -2.438 1.00 92.62 94 SER A O 1
ATOM 726 N N . PHE A 1 95 ? 6.357 -6.121 -1.383 1.00 92.94 95 PHE A N 1
ATOM 727 C CA . PHE A 1 95 ? 5.621 -7.182 -0.710 1.00 92.94 95 PHE A CA 1
ATOM 728 C C . PHE A 1 95 ? 4.914 -6.634 0.536 1.00 92.94 95 PHE A C 1
ATOM 730 O O . PHE A 1 95 ? 5.472 -5.791 1.242 1.00 92.94 95 PHE A O 1
ATOM 737 N N . PHE A 1 96 ? 3.719 -7.140 0.828 1.00 91.94 96 PHE A N 1
ATOM 738 C CA . PHE A 1 96 ? 3.016 -6.893 2.082 1.00 91.94 96 PHE A CA 1
ATOM 739 C C . PHE A 1 96 ? 2.406 -8.186 2.622 1.00 91.94 96 PHE A C 1
ATOM 741 O O . PHE A 1 96 ? 2.071 -9.104 1.869 1.00 91.94 96 PHE A O 1
ATOM 748 N N . TRP A 1 97 ? 2.213 -8.214 3.937 1.00 89.81 97 TRP A N 1
ATOM 749 C CA . TRP A 1 97 ? 1.429 -9.235 4.610 1.00 89.81 97 TRP A CA 1
ATOM 750 C C . TRP A 1 97 ? 0.643 -8.582 5.742 1.00 89.81 97 TRP A C 1
ATOM 752 O O . TRP A 1 97 ? 1.213 -8.024 6.676 1.00 89.81 97 TRP A O 1
ATOM 762 N N . TYR A 1 98 ? -0.671 -8.601 5.595 1.00 88.94 98 TYR A N 1
ATOM 763 C CA . TYR A 1 98 ? -1.653 -8.032 6.497 1.00 88.94 98 TYR A CA 1
ATOM 764 C C . TYR A 1 98 ? -2.382 -9.152 7.241 1.00 88.94 98 TYR A C 1
ATOM 766 O O . TYR A 1 98 ? -2.638 -10.217 6.682 1.00 88.94 98 TYR A O 1
ATOM 774 N N . PHE A 1 99 ? -2.732 -8.899 8.495 1.00 88.00 99 PHE A N 1
ATOM 775 C CA . PHE A 1 99 ? -3.507 -9.807 9.327 1.00 88.00 99 PHE A CA 1
ATOM 776 C C . PHE A 1 99 ? -4.700 -9.039 9.878 1.00 88.00 99 PHE A C 1
ATOM 778 O O . PHE A 1 99 ? -4.535 -7.924 10.379 1.00 88.00 99 PHE A O 1
ATOM 785 N N . GLU A 1 100 ? -5.885 -9.629 9.785 1.00 87.81 100 GLU A N 1
ATOM 786 C CA . GLU A 1 100 ? -7.078 -9.036 10.375 1.00 87.81 100 GLU A CA 1
ATOM 787 C C . GLU A 1 100 ? -7.005 -9.087 11.904 1.00 87.81 100 GLU A C 1
ATOM 789 O O . GLU A 1 100 ? -6.411 -9.992 12.500 1.00 87.81 100 GLU A O 1
ATOM 794 N N . ALA A 1 101 ? -7.599 -8.088 12.559 1.00 85.69 101 ALA A N 1
ATOM 795 C CA . ALA A 1 101 ? -7.661 -8.080 14.011 1.00 85.69 101 ALA A CA 1
ATOM 796 C C . ALA A 1 101 ? -8.528 -9.248 14.500 1.00 85.69 101 ALA A C 1
ATOM 798 O O . ALA A 1 101 ? -9.646 -9.438 14.029 1.00 85.69 101 ALA A O 1
ATOM 799 N N . GLN A 1 102 ? -8.043 -9.986 15.504 1.00 82.75 102 GLN A N 1
ATOM 800 C CA . GLN A 1 102 ? -8.811 -11.083 16.112 1.00 82.75 102 GLN A CA 1
ATOM 801 C C . GLN A 1 102 ? -10.112 -10.598 16.767 1.00 82.75 102 GLN A C 1
ATOM 803 O O . GLN A 1 102 ? -11.053 -11.371 16.923 1.00 82.75 102 GLN A O 1
ATOM 808 N N . ASN A 1 103 ? -10.158 -9.325 17.169 1.00 84.19 103 ASN A N 1
ATOM 809 C CA . ASN A 1 103 ? -11.318 -8.713 17.795 1.00 84.19 103 ASN A CA 1
ATOM 810 C C . ASN A 1 103 ? -11.764 -7.487 16.993 1.00 84.19 103 ASN A C 1
ATOM 812 O O . ASN A 1 103 ? -10.988 -6.545 16.826 1.00 84.19 103 ASN A O 1
ATOM 816 N N . SER A 1 104 ? -13.016 -7.505 16.533 1.00 88.38 104 SER A N 1
ATOM 817 C CA . SER A 1 104 ? -13.674 -6.418 15.794 1.00 88.38 104 SER A CA 1
ATOM 818 C C . SER A 1 104 ? -12.852 -5.854 14.615 1.00 88.38 104 SER A C 1
ATOM 820 O O . SER A 1 104 ? -12.489 -4.673 14.640 1.00 88.38 104 SER A O 1
ATOM 822 N N . PRO A 1 105 ? -12.574 -6.654 13.562 1.00 87.50 105 PRO A N 1
ATOM 823 C CA . PRO A 1 105 ? -11.727 -6.245 12.434 1.00 87.50 105 PRO A CA 1
ATOM 824 C C . PRO A 1 105 ? -12.233 -5.002 11.689 1.00 87.50 105 PRO A C 1
ATOM 826 O O . PRO A 1 105 ? -11.426 -4.250 11.155 1.00 87.50 105 PRO A O 1
ATOM 829 N N . GLU A 1 106 ? -13.542 -4.734 11.706 1.00 92.00 106 GLU A N 1
ATOM 830 C CA . GLU A 1 106 ? -14.128 -3.557 11.049 1.00 92.00 106 GLU A CA 1
ATOM 831 C C . GLU A 1 106 ? -13.843 -2.231 11.772 1.00 92.00 106 GLU A C 1
ATOM 833 O O . GLU A 1 106 ? -13.871 -1.169 11.153 1.00 92.00 106 GLU A O 1
ATOM 838 N N . THR A 1 107 ? -13.568 -2.270 13.080 1.00 94.19 107 THR A N 1
ATOM 839 C CA . THR A 1 107 ? -13.380 -1.065 13.910 1.00 94.19 107 THR A CA 1
ATOM 840 C C . THR A 1 107 ? -11.986 -0.953 14.516 1.00 94.19 107 THR A C 1
ATOM 842 O O . THR A 1 107 ? -11.635 0.091 15.066 1.00 94.19 107 THR A O 1
ATOM 845 N N . ALA A 1 108 ? -11.205 -2.033 14.490 1.00 92.19 108 ALA A N 1
ATOM 846 C CA . ALA A 1 108 ? -9.868 -2.059 15.058 1.00 92.19 108 ALA A CA 1
ATOM 847 C C . ALA A 1 108 ? -8.908 -1.137 14.275 1.00 92.19 108 ALA A C 1
ATOM 849 O O . ALA A 1 108 ? -9.003 -1.031 13.051 1.00 92.19 108 ALA A O 1
ATOM 850 N N . PRO A 1 109 ? -7.953 -0.475 14.954 1.00 91.19 109 PRO A N 1
ATOM 851 C CA . PRO A 1 109 ? -6.950 0.335 14.276 1.00 91.19 109 PRO A CA 1
ATOM 852 C C . PRO A 1 109 ? -5.984 -0.541 13.467 1.00 91.19 109 PRO A C 1
ATOM 854 O O . PRO A 1 109 ? -5.596 -1.629 13.894 1.00 91.19 109 PRO A O 1
ATOM 857 N N . VAL A 1 110 ? -5.539 -0.031 12.317 1.00 89.94 110 VAL A N 1
ATOM 858 C CA . VAL A 1 110 ? -4.521 -0.688 11.486 1.00 89.94 110 VAL A CA 1
ATOM 859 C C . VAL A 1 110 ? -3.129 -0.277 11.957 1.00 89.94 110 VAL A C 1
ATOM 861 O O . VAL A 1 110 ? -2.830 0.911 12.078 1.00 89.94 110 VAL A O 1
ATOM 864 N N . ILE A 1 111 ? -2.261 -1.262 12.180 1.00 88.31 111 ILE A N 1
ATOM 865 C CA . ILE A 1 111 ? -0.859 -1.053 12.552 1.00 88.31 111 ILE A CA 1
ATOM 866 C C . ILE A 1 111 ? 0.021 -1.442 11.365 1.00 88.31 111 ILE A C 1
ATOM 868 O O . ILE A 1 111 ? -0.094 -2.543 10.830 1.00 88.31 111 ILE A O 1
ATOM 872 N N . LEU A 1 112 ? 0.921 -0.541 10.970 1.00 87.94 112 LEU A N 1
ATOM 873 C CA . LEU A 1 112 ? 1.915 -0.786 9.930 1.00 87.94 112 LEU A CA 1
ATOM 874 C C . LEU A 1 112 ? 3.294 -0.949 10.568 1.00 87.94 112 LEU A C 1
ATOM 876 O O . LEU A 1 112 ? 3.815 -0.018 11.180 1.00 87.94 112 LEU A O 1
ATOM 880 N N . THR A 1 113 ? 3.902 -2.118 10.388 1.00 84.06 113 THR A N 1
ATOM 881 C CA . THR A 1 113 ? 5.274 -2.387 10.831 1.00 84.06 113 THR A CA 1
ATOM 882 C C . THR A 1 113 ? 6.217 -2.353 9.636 1.00 84.06 113 THR A C 1
ATOM 884 O O . THR A 1 113 ? 6.027 -3.066 8.651 1.00 84.06 113 THR A O 1
ATOM 887 N N . ILE A 1 114 ? 7.256 -1.529 9.731 1.00 84.56 114 ILE A N 1
ATOM 888 C CA . ILE A 1 114 ? 8.312 -1.409 8.726 1.00 84.56 114 ILE A CA 1
ATOM 889 C C . ILE A 1 114 ? 9.629 -1.716 9.432 1.00 84.56 114 ILE A C 1
ATOM 891 O O . ILE A 1 114 ? 9.868 -1.225 10.534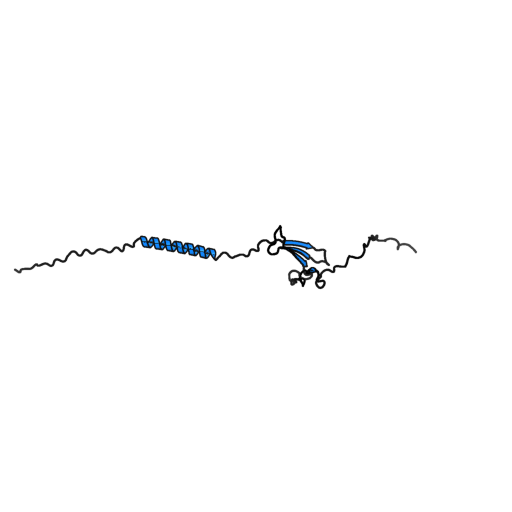 1.00 84.56 114 ILE A O 1
ATOM 895 N N . GLY A 1 115 ? 10.468 -2.541 8.808 1.00 82.69 115 GLY A N 1
ATOM 896 C CA . GLY A 1 115 ? 11.796 -2.830 9.339 1.00 82.69 115 GLY A CA 1
ATOM 897 C C . GLY A 1 115 ? 12.652 -1.563 9.403 1.00 82.69 115 GLY A C 1
ATOM 898 O O . GLY A 1 115 ? 12.549 -0.690 8.542 1.00 82.69 115 GLY A O 1
ATOM 899 N N . GLY A 1 116 ? 13.503 -1.457 10.422 1.00 83.88 116 GLY A N 1
ATOM 900 C CA . GLY A 1 116 ? 14.528 -0.409 10.489 1.00 83.88 116 GLY A CA 1
ATOM 901 C C . GLY A 1 116 ? 15.740 -0.719 9.602 1.00 83.88 116 GLY A C 1
ATOM 902 O O . GLY A 1 116 ? 15.853 -1.815 9.074 1.00 83.88 116 GLY A O 1
ATOM 903 N N . GLY A 1 117 ? 16.693 0.208 9.485 1.00 86.00 117 GLY A N 1
ATOM 904 C CA . GLY A 1 117 ? 17.936 0.004 8.725 1.00 86.00 117 GLY A CA 1
ATOM 905 C C . GLY A 1 117 ? 17.747 -0.222 7.208 1.00 86.00 117 GLY A C 1
ATOM 906 O O . GLY A 1 117 ? 16.670 -0.584 6.735 1.00 86.00 117 GLY A O 1
ATOM 907 N N . PRO A 1 118 ? 18.785 -0.003 6.388 1.00 85.56 118 PRO A N 1
ATOM 908 C CA . PRO A 1 118 ? 18.706 -0.323 4.969 1.00 85.56 118 PRO A CA 1
ATOM 909 C C . PRO A 1 118 ? 18.689 -1.846 4.766 1.00 85.56 118 PRO A C 1
ATOM 911 O O . PRO A 1 118 ? 19.588 -2.551 5.217 1.00 85.56 118 PRO A O 1
ATOM 914 N N . GLY A 1 119 ? 17.671 -2.353 4.067 1.00 80.06 119 GLY A N 1
ATOM 915 C CA . GLY A 1 119 ? 17.592 -3.760 3.653 1.00 80.06 119 GLY A CA 1
ATOM 916 C C . GLY A 1 119 ? 17.016 -4.738 4.682 1.00 80.06 119 GLY A C 1
ATOM 917 O O . GLY A 1 119 ? 16.983 -5.935 4.404 1.00 80.06 119 GLY A O 1
ATOM 918 N N . SER A 1 120 ? 16.536 -4.274 5.840 1.00 79.75 120 SER A N 1
ATOM 919 C CA . SER A 1 120 ? 15.817 -5.149 6.774 1.00 79.75 120 SER A CA 1
ATOM 920 C C . SER A 1 120 ? 14.381 -5.410 6.316 1.00 79.75 120 SER A C 1
ATOM 922 O O . SER A 1 120 ? 13.757 -4.583 5.651 1.00 79.75 120 SER A O 1
ATOM 924 N N . SER A 1 121 ? 13.829 -6.556 6.713 1.00 73.62 121 SER A N 1
ATOM 925 C CA . SER A 1 121 ? 12.428 -6.895 6.458 1.00 73.62 121 SER A CA 1
ATOM 926 C C . SER A 1 121 ? 11.545 -6.482 7.637 1.00 73.62 121 SER A C 1
ATOM 928 O O . SER A 1 121 ? 11.884 -6.741 8.791 1.00 73.62 121 SER A O 1
ATOM 930 N N . GLY A 1 122 ? 10.367 -5.915 7.359 1.00 71.56 122 GLY A N 1
ATOM 931 C CA . GLY A 1 122 ? 9.343 -5.686 8.392 1.00 71.56 122 GLY A CA 1
ATOM 932 C C . GLY A 1 122 ? 8.798 -6.982 9.006 1.00 71.56 122 GLY A C 1
ATOM 933 O O . GLY A 1 122 ? 8.253 -6.959 10.101 1.00 71.56 122 GLY A O 1
ATOM 934 N N . MET A 1 123 ? 9.011 -8.121 8.337 1.00 74.75 123 MET A N 1
ATOM 935 C CA . MET A 1 123 ? 8.615 -9.453 8.809 1.00 74.75 123 MET A CA 1
ATOM 936 C C . MET A 1 123 ? 9.512 -10.006 9.923 1.00 74.75 123 MET A C 1
ATOM 938 O O . MET A 1 123 ? 9.105 -10.926 10.625 1.00 74.75 123 MET A O 1
ATOM 942 N N . ALA A 1 124 ? 10.729 -9.478 10.084 1.00 65.88 124 ALA A N 1
ATOM 943 C CA . ALA A 1 124 ? 11.685 -9.948 11.089 1.00 65.88 124 ALA A CA 1
ATOM 944 C C . ALA A 1 124 ? 11.396 -9.411 12.504 1.00 65.88 124 ALA A C 1
ATOM 946 O O . ALA A 1 124 ? 12.108 -9.748 13.450 1.00 65.88 124 ALA A O 1
ATOM 947 N N . HIS A 1 125 ? 10.363 -8.580 12.667 1.00 63.84 125 HIS A N 1
ATOM 948 C CA . HIS A 1 125 ? 9.932 -8.093 13.971 1.00 63.84 125 HIS A CA 1
ATOM 949 C C . HIS A 1 125 ? 9.169 -9.191 14.716 1.00 63.84 125 HIS A C 1
ATOM 951 O O . HIS A 1 125 ? 7.949 -9.299 14.641 1.00 63.84 125 HIS A O 1
ATOM 957 N N . GLN A 1 126 ? 9.912 -10.009 15.459 1.00 57.47 126 GLN A N 1
ATOM 958 C CA . GLN A 1 126 ? 9.372 -11.122 16.242 1.00 57.47 126 GLN A CA 1
ATOM 959 C C . GLN A 1 126 ? 8.374 -10.685 17.330 1.00 57.47 126 GLN A C 1
ATOM 961 O O . GLN A 1 126 ? 7.560 -11.481 17.788 1.00 57.47 126 GLN A O 1
ATOM 966 N N . GLU A 1 127 ? 8.408 -9.415 17.726 1.00 58.03 127 GLU A N 1
ATOM 967 C CA . GLU A 1 127 ? 7.584 -8.863 18.803 1.00 58.03 127 GLU A CA 1
ATOM 968 C C . GLU A 1 127 ? 6.127 -8.586 18.387 1.00 58.03 127 GLU A C 1
ATOM 970 O O . GLU A 1 127 ? 5.244 -8.546 19.238 1.00 58.03 127 GLU A O 1
ATOM 975 N N . THR A 1 128 ? 5.844 -8.460 17.086 1.00 60.31 128 THR A N 1
ATOM 976 C CA . THR A 1 128 ? 4.484 -8.242 16.553 1.00 60.31 128 THR A CA 1
ATOM 977 C C . THR A 1 128 ? 3.917 -9.468 15.837 1.00 60.31 128 THR A C 1
ATOM 979 O O . THR A 1 128 ? 2.861 -9.392 15.206 1.00 60.31 128 THR A O 1
ATOM 982 N N . GLN A 1 129 ? 4.599 -10.615 15.915 1.00 61.81 129 GLN A N 1
ATOM 983 C CA . GLN A 1 129 ? 4.152 -11.817 15.226 1.00 61.81 129 GLN A CA 1
ATOM 984 C C . GLN A 1 129 ? 2.890 -12.394 15.870 1.00 61.81 129 GLN A C 1
ATOM 986 O O . GLN A 1 129 ? 2.903 -12.907 16.984 1.00 61.81 129 GLN A O 1
ATOM 991 N N . ILE A 1 130 ? 1.815 -12.411 15.085 1.00 63.19 130 ILE A N 1
ATOM 992 C CA . ILE A 1 130 ? 0.564 -13.123 15.387 1.00 63.19 130 ILE A CA 1
ATOM 993 C C . ILE A 1 130 ? 0.788 -14.651 15.389 1.00 63.19 130 ILE A C 1
ATOM 995 O O . ILE A 1 130 ? -0.032 -15.412 15.903 1.00 63.19 130 ILE A O 1
ATOM 999 N N . CYS A 1 131 ? 1.918 -15.113 14.837 1.00 60.66 131 CYS A N 1
ATOM 1000 C CA . CYS A 1 131 ? 2.219 -16.521 14.607 1.00 60.66 131 CYS A CA 1
ATOM 1001 C C . CYS A 1 131 ? 3.697 -16.789 14.904 1.00 60.66 131 CYS A C 1
ATOM 1003 O O . CYS A 1 131 ? 4.586 -16.212 14.277 1.00 60.66 131 CYS A O 1
ATOM 1005 N N . TYR A 1 132 ? 3.973 -17.685 15.850 1.00 58.66 132 TYR A N 1
ATOM 1006 C CA . TYR A 1 132 ? 5.340 -18.088 16.161 1.00 58.66 132 TYR A CA 1
ATOM 1007 C C . TYR A 1 132 ? 5.885 -19.002 15.063 1.00 58.66 132 TYR A C 1
ATOM 1009 O O . TYR A 1 132 ? 5.343 -20.081 14.814 1.00 58.66 132 TYR A O 1
ATOM 1017 N N . VAL A 1 133 ? 7.003 -18.616 14.445 1.00 59.38 133 VAL A N 1
ATOM 1018 C CA . VAL A 1 133 ? 7.772 -19.533 13.596 1.00 59.38 133 VAL A CA 1
ATOM 1019 C C . VAL A 1 133 ? 8.530 -20.480 14.520 1.00 59.38 133 VAL A C 1
ATOM 1021 O O . VAL A 1 133 ? 9.644 -20.197 14.963 1.00 59.38 133 VAL A O 1
ATOM 1024 N N . ALA A 1 134 ? 7.917 -21.619 14.846 1.00 50.09 134 ALA A N 1
ATOM 1025 C CA . ALA A 1 134 ? 8.649 -22.707 15.472 1.00 50.09 134 ALA A CA 1
ATOM 1026 C C . ALA A 1 134 ? 9.787 -23.117 14.529 1.00 50.09 134 ALA A C 1
ATOM 1028 O O . ALA A 1 134 ? 9.581 -23.319 13.331 1.00 50.09 134 ALA A O 1
ATOM 1029 N N . ARG A 1 135 ? 11.005 -23.220 15.064 1.00 42.09 135 ARG A N 1
ATOM 1030 C CA . ARG A 1 135 ? 12.196 -23.633 14.318 1.00 42.09 135 ARG A CA 1
ATOM 1031 C C . ARG A 1 135 ? 12.020 -25.093 13.881 1.00 42.09 135 ARG A C 1
ATOM 1033 O O . ARG A 1 135 ? 12.507 -26.003 14.534 1.00 42.09 135 ARG A O 1
ATOM 1040 N N . ALA A 1 136 ? 11.341 -25.336 12.765 1.00 50.97 136 ALA A N 1
ATOM 1041 C CA . ALA A 1 136 ? 11.171 -26.672 12.189 1.00 50.97 136 ALA A CA 1
ATOM 1042 C C . ALA A 1 136 ? 12.425 -27.146 11.426 1.00 50.97 136 ALA A C 1
ATOM 1044 O O . ALA A 1 136 ? 12.342 -27.962 10.515 1.00 50.97 136 ALA A O 1
ATOM 1045 N N . PHE A 1 137 ? 13.603 -26.641 11.797 1.00 51.19 137 PHE A N 1
ATOM 1046 C CA . PHE A 1 137 ? 14.891 -27.101 11.283 1.00 51.19 137 PHE A CA 1
ATOM 1047 C C . PHE A 1 137 ? 15.606 -27.937 12.349 1.00 51.19 137 PHE A C 1
ATOM 1049 O O . PHE A 1 137 ? 16.738 -27.668 12.734 1.00 51.19 137 PHE A O 1
ATOM 1056 N N . ALA A 1 138 ? 14.913 -28.946 12.873 1.00 48.09 138 ALA A N 1
ATOM 1057 C CA . ALA A 1 138 ? 15.540 -30.043 13.591 1.00 48.09 138 ALA A CA 1
ATOM 1058 C C . ALA A 1 138 ? 14.645 -31.285 13.517 1.00 48.09 138 ALA A C 1
ATOM 1060 O O . ALA A 1 138 ? 13.552 -31.322 14.072 1.00 48.09 138 ALA A O 1
ATOM 1061 N N . THR A 1 139 ? 15.200 -32.314 12.882 1.00 41.12 139 THR A N 1
ATOM 1062 C CA . THR A 1 139 ? 14.797 -33.727 12.831 1.00 41.12 139 THR A CA 1
ATOM 1063 C C . THR A 1 139 ? 13.677 -34.146 11.862 1.00 41.12 139 THR A C 1
ATOM 1065 O O . THR A 1 139 ? 12.540 -33.688 11.964 1.00 41.12 139 THR A O 1
ATOM 1068 N N . PRO A 1 140 ? 13.955 -35.112 10.958 1.00 43.28 140 PRO A N 1
ATOM 1069 C CA . PRO A 1 140 ? 12.909 -35.880 10.309 1.00 43.28 140 PRO A CA 1
ATOM 1070 C C . PRO A 1 140 ? 12.285 -36.788 11.373 1.00 43.28 140 PRO A C 1
ATOM 1072 O O . PRO A 1 140 ? 12.789 -37.877 11.658 1.00 43.28 140 PRO A O 1
ATOM 1075 N N . ALA A 1 141 ? 11.183 -36.352 11.981 1.00 46.69 141 ALA A N 1
ATOM 1076 C CA . ALA A 1 141 ? 10.329 -37.217 12.788 1.00 46.69 141 ALA A CA 1
ATOM 1077 C C . ALA A 1 141 ? 9.571 -38.181 11.862 1.00 46.69 141 ALA A C 1
ATOM 1079 O O . ALA A 1 141 ? 8.363 -38.102 11.636 1.00 46.69 141 ALA A O 1
ATOM 1080 N N . THR A 1 142 ? 10.320 -39.120 11.293 1.00 50.59 142 THR A N 1
ATOM 1081 C CA . THR A 1 142 ? 9.784 -40.332 10.698 1.00 50.59 142 THR A CA 1
ATOM 1082 C C . THR A 1 142 ? 9.096 -41.104 11.813 1.00 50.59 142 THR A C 1
ATOM 1084 O O . THR A 1 142 ? 9.760 -41.636 12.698 1.00 50.59 142 THR A O 1
ATOM 1087 N N . ARG A 1 143 ? 7.763 -41.146 11.765 1.00 48.25 143 ARG A N 1
ATOM 1088 C CA . ARG A 1 143 ? 6.901 -42.314 12.027 1.00 48.25 143 ARG A CA 1
ATOM 1089 C C . ARG A 1 143 ? 5.587 -41.849 12.654 1.00 48.25 143 ARG A C 1
ATOM 1091 O O . ARG A 1 143 ? 5.442 -41.776 13.871 1.00 48.25 143 ARG A O 1
ATOM 1098 N N . ARG A 1 144 ? 4.585 -41.664 11.784 1.00 50.72 144 ARG A N 1
ATOM 1099 C CA . ARG A 1 144 ? 3.170 -41.874 12.121 1.00 50.72 144 ARG A CA 1
ATOM 1100 C C . ARG A 1 144 ? 3.054 -43.165 12.941 1.00 50.72 144 ARG A C 1
ATOM 1102 O O . ARG A 1 144 ? 3.163 -44.254 12.379 1.00 50.72 144 ARG A O 1
ATOM 1109 N N . ARG A 1 145 ? 2.793 -43.079 14.245 1.00 45.62 145 ARG A N 1
ATOM 1110 C CA . ARG A 1 145 ? 2.077 -44.161 14.927 1.00 45.62 145 ARG A CA 1
ATOM 1111 C C . ARG A 1 145 ? 0.597 -43.864 14.771 1.00 45.62 145 ARG A C 1
ATOM 1113 O O . ARG A 1 145 ? 0.024 -43.050 15.480 1.00 45.62 145 ARG A O 1
ATOM 1120 N N . SER A 1 146 ? 0.034 -44.511 13.756 1.00 49.41 146 SER A N 1
ATOM 1121 C CA . SER A 1 146 ? -1.395 -44.733 13.600 1.00 49.41 146 SER A CA 1
ATOM 1122 C C . SER A 1 146 ? -1.971 -45.200 14.937 1.00 49.41 146 SER A C 1
ATOM 1124 O O . SER A 1 146 ? -1.600 -46.254 15.454 1.00 49.41 146 SER A O 1
ATOM 1126 N N . ILE A 1 147 ? -2.846 -44.377 15.502 1.00 49.91 147 ILE A N 1
ATOM 1127 C CA . ILE A 1 147 ? -3.705 -44.744 16.618 1.00 49.91 147 ILE A CA 1
ATOM 1128 C C . ILE A 1 147 ? -4.704 -45.763 16.063 1.00 49.91 147 ILE A C 1
ATOM 1130 O O . ILE A 1 147 ? -5.599 -45.409 15.300 1.00 49.91 147 ILE A O 1
ATOM 1134 N N . LYS A 1 148 ? -4.539 -47.039 16.419 1.00 44.44 148 LYS A N 1
ATOM 1135 C CA . LYS A 1 148 ? -5.656 -47.989 16.448 1.00 44.44 148 LYS A CA 1
ATOM 1136 C C . LYS A 1 148 ? -6.218 -47.968 17.873 1.00 44.44 148 LYS A C 1
ATOM 1138 O O . LYS A 1 148 ? -5.435 -48.167 18.803 1.00 44.44 148 LYS A O 1
ATOM 1143 N N . PRO A 1 149 ? -7.525 -47.731 18.079 1.00 47.38 149 PRO A N 1
ATOM 1144 C CA . PRO A 1 149 ? -8.113 -47.796 19.407 1.00 47.38 149 PRO A CA 1
ATOM 1145 C C . PRO A 1 149 ? -8.164 -49.263 19.843 1.00 47.38 149 PRO A C 1
ATOM 1147 O O . PRO A 1 149 ? -8.819 -50.092 19.211 1.00 47.38 149 PRO A O 1
ATOM 1150 N N . LEU A 1 150 ? -7.446 -49.598 20.914 1.00 50.66 150 LEU A N 1
ATOM 1151 C CA . LEU A 1 150 ? -7.486 -50.920 21.530 1.00 50.66 150 LEU A CA 1
ATOM 1152 C C . LEU A 1 150 ? -8.731 -51.011 22.429 1.00 50.66 150 LEU A C 1
ATOM 1154 O O . LEU A 1 150 ? -8.648 -50.925 23.648 1.00 50.66 150 LEU A O 1
ATOM 1158 N N . ILE A 1 151 ? -9.907 -51.153 21.815 1.00 53.94 151 ILE A N 1
ATOM 1159 C CA . ILE A 1 151 ? -11.129 -51.587 22.502 1.00 53.94 151 ILE A CA 1
ATOM 1160 C C . ILE A 1 151 ? -11.183 -53.112 22.402 1.00 53.94 151 ILE A C 1
ATOM 1162 O O . ILE A 1 151 ? -11.729 -53.666 21.450 1.00 53.94 151 ILE A O 1
ATOM 1166 N N . ARG A 1 152 ? -10.596 -53.808 23.377 1.00 48.56 152 ARG A N 1
ATOM 1167 C CA . ARG A 1 152 ? -11.001 -55.164 23.782 1.00 48.56 152 ARG A CA 1
ATOM 1168 C C . ARG A 1 152 ? -10.247 -55.558 25.044 1.00 48.56 152 ARG A C 1
ATOM 1170 O O . ARG A 1 152 ? -9.047 -55.340 25.119 1.00 48.56 152 ARG A O 1
ATOM 1177 N N . SER A 1 153 ? -10.954 -56.223 25.955 1.00 50.66 153 SER A N 1
ATOM 1178 C CA . SER A 1 153 ? -10.419 -56.932 27.127 1.00 50.66 153 SER A CA 1
ATOM 1179 C C . SER A 1 153 ? -10.430 -56.195 28.473 1.00 50.66 153 SER A C 1
ATOM 1181 O O . SER A 1 153 ? -9.430 -56.186 29.173 1.00 50.66 153 SER A O 1
ATOM 1183 N N . LEU A 1 154 ? -11.592 -55.674 28.883 1.00 50.03 154 LEU A N 1
ATOM 1184 C CA . LEU A 1 154 ? -11.987 -55.636 30.305 1.00 50.03 154 LEU A CA 1
ATOM 1185 C C . LEU A 1 154 ? -13.491 -55.943 30.435 1.00 50.03 154 LEU A C 1
ATOM 1187 O O . LEU A 1 154 ? -14.297 -55.151 30.913 1.00 50.03 154 LEU A O 1
ATOM 1191 N N . ARG A 1 155 ? -13.889 -57.105 29.921 1.00 50.59 155 ARG A N 1
ATOM 1192 C CA . ARG A 1 155 ? -15.143 -57.781 30.269 1.00 50.59 155 ARG A CA 1
ATOM 1193 C C . ARG A 1 155 ? -14.818 -59.275 30.290 1.00 50.59 155 ARG A C 1
ATOM 1195 O O . ARG A 1 155 ? -14.266 -59.746 29.301 1.00 50.59 155 ARG A O 1
ATOM 1202 N N . SER A 1 156 ? -15.164 -59.955 31.390 1.00 49.22 156 SER A N 1
ATOM 1203 C CA . SER A 1 156 ? -14.828 -61.348 31.770 1.00 49.22 156 SER A CA 1
ATOM 1204 C C . SER A 1 156 ? -13.406 -61.488 32.340 1.00 49.22 156 SER A C 1
ATOM 1206 O O . SER A 1 156 ? -12.476 -61.105 31.642 1.00 49.22 156 SER A O 1
ATOM 1208 N N . LEU A 1 157 ? -13.093 -61.986 33.540 1.00 43.56 157 LEU A N 1
ATOM 1209 C CA . LEU A 1 157 ? -13.705 -62.791 34.624 1.00 43.56 157 LEU A CA 1
ATOM 1210 C C . LEU A 1 157 ? -12.650 -62.812 35.776 1.00 43.56 157 LEU A C 1
ATOM 1212 O O . LEU A 1 157 ? -11.503 -62.450 35.491 1.00 43.56 157 LEU A O 1
ATOM 1216 N N . PRO A 1 158 ? -12.889 -63.382 36.973 1.00 53.03 158 PRO A N 1
ATOM 1217 C CA . PRO A 1 158 ? -14.119 -63.604 37.736 1.00 53.03 158 PRO A CA 1
ATOM 1218 C C . PRO A 1 158 ? -14.248 -62.667 38.958 1.00 53.03 158 PRO A C 1
ATOM 1220 O O . PRO A 1 158 ? -13.232 -62.078 39.389 1.00 53.03 158 PRO A O 1
#

Foldseek 3Di:
DDDDDDDDDDDDPPDDDPPPPDDPVVVVVVVVVVVVVVVVVVVVVVVVVPPPPPPPPDDWDWDKDWDQPQADRWIKIWTWTFDPPADPVRGDIDIDIGTADPPPSVPDDDDDFQDDDPPDGSVPPCVPDSHDPDPPPDDDPPDPPPDDPPPDDDDDDD

Radius of gyration: 49.31 Å; chains: 1; bounding box: 77×171×90 Å